Protein AF-A0A090KS65-F1 (afdb_monomer_lite)

Radius of gyration: 21.22 Å; chains: 1; bounding box: 37×37×53 Å

Sequence (74 aa):
MLNVSVEDSLSNGTIKIWISEFNHEKTSLEDDPCSFALKNATTKEIIKKVHEMVMNDKKLLVKEIAEKMEIFVE

pLDDT: mean 78.57, std 13.94, range [40.88, 92.81]

Foldseek 3Di:
DDDDDPVNDDDPVVVVVVVVCVVVVNPDPDDDPDPPPVCLCPDPVLVVVLVVVCVVPVPDDPVNSCVVSVHDDD

Secondary structure (DSSP, 8-state):
-----GGGPPPHHHHHHHHHHHHTT----SPPP-TT--TTTTSHHHHHHHHHHHHH-TT--HHHHHHHHT----

Structure (mmCIF, N/CA/C/O backbone):
data_AF-A0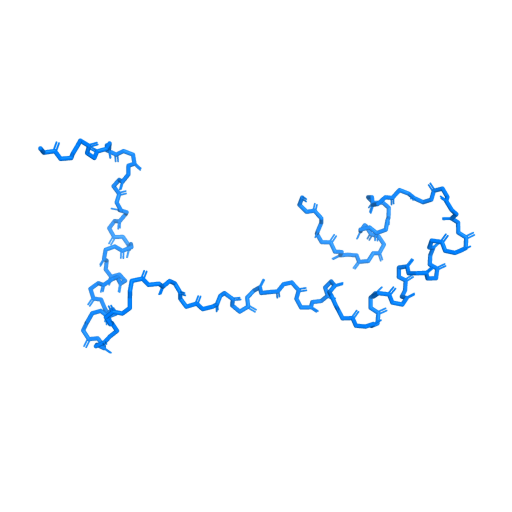A090KS65-F1
#
_entry.id   AF-A0A090KS65-F1
#
loop_
_atom_site.group_PDB
_atom_site.id
_atom_site.type_symbol
_atom_site.label_atom_id
_atom_site.label_alt_id
_atom_site.label_comp_id
_atom_site.label_asym_id
_atom_site.label_entity_id
_atom_site.label_seq_id
_atom_site.pdbx_PDB_ins_code
_atom_site.Cartn_x
_atom_site.Cartn_y
_atom_site.Cartn_z
_atom_site.occupancy
_atom_site.B_iso_or_equiv
_atom_site.auth_seq_id
_atom_site.auth_comp_id
_atom_site.auth_asym_id
_atom_site.auth_atom_id
_atom_site.pdbx_PDB_model_num
ATOM 1 N N . MET A 1 1 ? -4.488 19.188 -34.022 1.00 40.88 1 MET A N 1
ATOM 2 C CA . MET A 1 1 ? -3.404 19.425 -33.047 1.00 40.88 1 MET A CA 1
ATOM 3 C C . MET A 1 1 ? -3.985 19.157 -31.679 1.00 40.88 1 MET A C 1
ATOM 5 O O . MET A 1 1 ? -4.983 19.788 -31.359 1.00 40.88 1 MET A O 1
ATOM 9 N N . LEU A 1 2 ? -3.443 18.185 -30.944 1.00 47.16 2 LEU A N 1
ATOM 10 C CA . LEU A 1 2 ? -3.853 17.954 -29.562 1.00 47.16 2 LEU A CA 1
ATOM 11 C C . LEU A 1 2 ? -3.361 19.132 -28.719 1.00 47.16 2 LEU A C 1
ATOM 13 O O . LEU A 1 2 ? -2.186 19.489 -28.726 1.00 47.16 2 LEU A O 1
ATOM 17 N N . ASN A 1 3 ? -4.315 19.770 -28.074 1.00 52.16 3 ASN A N 1
ATOM 18 C CA . ASN A 1 3 ? -4.191 20.881 -27.159 1.00 52.16 3 ASN A CA 1
ATOM 19 C C . ASN A 1 3 ? -3.710 20.321 -25.816 1.00 52.16 3 ASN A C 1
ATOM 21 O O . ASN A 1 3 ? -4.520 19.989 -24.959 1.00 52.16 3 ASN A O 1
ATOM 25 N N . VAL A 1 4 ? -2.390 20.166 -25.681 1.00 53.06 4 VAL A N 1
ATOM 26 C CA . VAL A 1 4 ? -1.746 19.809 -24.412 1.00 53.06 4 VAL A CA 1
ATOM 27 C C . VAL A 1 4 ? -1.765 21.040 -23.503 1.00 53.06 4 VAL A C 1
ATOM 29 O O . VAL A 1 4 ? -1.306 22.115 -23.905 1.00 53.06 4 VAL A O 1
ATOM 32 N N . SER A 1 5 ? -2.377 20.926 -22.324 1.00 56.53 5 SER A N 1
ATOM 33 C CA . SER A 1 5 ? -2.373 22.007 -21.340 1.00 56.53 5 SER A CA 1
ATOM 34 C C . SER A 1 5 ? -0.947 22.168 -20.812 1.00 56.53 5 SER A C 1
ATOM 36 O O . SER A 1 5 ? -0.221 21.189 -20.674 1.00 56.53 5 SER A O 1
ATOM 38 N N . VAL A 1 6 ? -0.509 23.390 -20.499 1.00 55.69 6 VAL A N 1
ATOM 39 C CA . VAL A 1 6 ? 0.821 23.629 -19.892 1.00 55.69 6 VAL A CA 1
ATOM 40 C C . VAL A 1 6 ? 0.967 22.882 -18.555 1.00 55.69 6 VAL A C 1
ATOM 42 O O . VAL A 1 6 ? 2.075 22.560 -18.135 1.00 55.69 6 VAL A O 1
ATOM 45 N N . GLU A 1 7 ? -0.153 22.538 -17.925 1.00 55.84 7 GLU A N 1
ATOM 46 C CA . GLU A 1 7 ? -0.228 21.733 -16.703 1.00 55.84 7 GLU A CA 1
ATOM 47 C C . GLU A 1 7 ? 0.082 20.243 -16.937 1.00 55.84 7 GLU A C 1
ATOM 49 O O . GLU A 1 7 ? 0.537 19.566 -16.022 1.00 55.84 7 GLU A O 1
ATOM 54 N N . ASP A 1 8 ? -0.046 19.764 -18.178 1.00 60.56 8 ASP A N 1
ATOM 55 C CA . ASP A 1 8 ? 0.332 18.408 -18.598 1.00 60.56 8 ASP A CA 1
ATOM 56 C C . ASP A 1 8 ? 1.820 18.327 -19.008 1.00 60.56 8 ASP A C 1
ATOM 58 O O . ASP A 1 8 ? 2.278 17.322 -19.559 1.00 60.56 8 ASP A O 1
ATOM 62 N N . SER A 1 9 ? 2.594 19.403 -18.800 1.00 71.56 9 SER A N 1
ATOM 63 C CA . SER A 1 9 ? 4.009 19.434 -19.168 1.00 71.56 9 SER A CA 1
ATOM 64 C C . SER A 1 9 ? 4.870 18.668 -18.162 1.00 71.56 9 SER A C 1
ATOM 66 O O . SER A 1 9 ? 4.856 18.917 -16.956 1.00 71.56 9 SER A O 1
ATOM 68 N N . LEU A 1 10 ? 5.659 17.716 -18.668 1.00 77.00 10 LEU A N 1
ATOM 69 C CA . LEU A 1 10 ? 6.621 16.982 -17.852 1.00 77.00 10 LEU A CA 1
ATOM 70 C C . LEU A 1 10 ? 7.682 17.932 -17.282 1.00 77.00 10 LEU A C 1
ATOM 72 O O . LEU A 1 10 ? 8.264 18.750 -17.995 1.00 77.00 10 LEU A O 1
ATOM 76 N N . SER A 1 11 ? 8.016 17.744 -16.006 1.00 85.44 11 SER A N 1
ATOM 77 C CA . SER A 1 11 ? 9.172 18.404 -15.399 1.00 85.44 11 SER A CA 1
ATOM 78 C C . SER A 1 11 ? 10.465 18.040 -16.138 1.00 85.44 11 SER A C 1
ATOM 80 O O . SER A 1 11 ? 10.654 16.899 -16.570 1.00 85.44 11 SER A O 1
ATOM 82 N N . ASN A 1 12 ? 11.418 18.978 -16.186 1.00 85.81 12 ASN A N 1
ATOM 83 C CA . ASN A 1 12 ? 12.772 18.734 -16.697 1.00 85.81 12 ASN A CA 1
ATOM 84 C C . ASN A 1 12 ? 13.449 17.512 -16.047 1.00 85.81 12 ASN A C 1
ATOM 86 O O . ASN A 1 12 ? 14.291 16.873 -16.677 1.00 85.81 12 ASN A O 1
ATOM 90 N N . GLY A 1 13 ? 13.107 17.187 -14.795 1.00 88.94 13 GLY A N 1
ATOM 91 C CA . GLY A 1 13 ? 13.592 15.979 -14.123 1.00 88.94 13 GLY A CA 1
ATOM 92 C C . GLY A 1 13 ? 13.056 14.706 -14.776 1.00 88.94 13 GLY A C 1
ATOM 93 O O . GLY A 1 13 ? 13.834 13.830 -15.142 1.00 88.94 13 GLY A O 1
ATOM 94 N N . THR A 1 14 ? 11.744 14.649 -15.002 1.00 86.69 14 THR A N 1
ATOM 95 C CA . THR A 1 14 ? 11.071 13.516 -15.646 1.00 86.69 14 THR A CA 1
ATOM 96 C C . THR A 1 14 ? 11.574 13.311 -17.074 1.00 86.69 14 THR A C 1
ATOM 98 O O . THR A 1 14 ? 11.868 12.186 -17.460 1.00 86.69 14 THR A O 1
ATOM 101 N N . ILE A 1 15 ? 11.789 14.390 -17.836 1.00 87.62 15 ILE A N 1
ATOM 102 C CA . ILE A 1 15 ? 12.352 14.314 -19.198 1.00 87.62 15 ILE A CA 1
ATOM 103 C C . ILE A 1 15 ? 13.737 13.646 -19.195 1.00 87.62 15 ILE A C 1
ATOM 105 O O . ILE A 1 15 ? 14.013 12.786 -20.029 1.00 87.62 15 ILE A O 1
ATOM 109 N N . LYS A 1 16 ? 14.612 14.000 -18.245 1.00 91.81 16 LYS A N 1
ATOM 110 C CA . LYS A 1 16 ? 15.946 13.384 -18.128 1.00 91.81 16 LYS A CA 1
ATOM 111 C C . LYS A 1 16 ? 15.877 11.893 -17.796 1.00 91.81 16 LYS A C 1
ATOM 113 O O . LYS A 1 16 ? 16.708 11.137 -18.295 1.00 91.81 16 LYS A O 1
ATOM 118 N N . ILE A 1 17 ? 14.905 11.482 -16.980 1.00 88.88 17 ILE A N 1
ATOM 119 C CA . ILE A 1 17 ? 14.670 10.071 -16.649 1.00 88.88 17 ILE A CA 1
ATOM 120 C C . ILE A 1 17 ? 14.270 9.306 -17.913 1.00 88.88 17 ILE A C 1
ATOM 122 O O . ILE A 1 17 ? 14.948 8.343 -18.257 1.00 88.88 17 ILE A O 1
ATOM 126 N N . TRP A 1 18 ? 13.282 9.796 -18.668 1.00 89.00 18 TRP A N 1
ATOM 127 C CA . TRP A 1 18 ? 12.856 9.171 -19.928 1.00 89.00 18 TRP A CA 1
ATOM 128 C C . TRP A 1 18 ? 13.987 9.059 -20.956 1.00 89.00 18 TRP A C 1
ATOM 130 O O . TRP A 1 18 ? 14.145 8.015 -21.582 1.00 89.00 18 TRP A O 1
ATOM 140 N N . ILE A 1 19 ? 14.822 10.096 -21.102 1.00 90.38 19 ILE A N 1
ATOM 141 C CA . ILE A 1 19 ? 16.006 10.040 -21.978 1.00 90.38 19 ILE A CA 1
ATOM 142 C C . ILE A 1 19 ? 16.972 8.939 -21.520 1.00 90.38 19 ILE A C 1
ATOM 144 O O . ILE A 1 19 ? 17.511 8.202 -22.344 1.00 90.38 19 ILE A O 1
ATOM 148 N N . SER A 1 20 ? 17.203 8.820 -20.210 1.00 91.12 20 SER A N 1
ATOM 149 C CA . SER A 1 20 ? 18.053 7.766 -19.659 1.00 91.12 20 SER A CA 1
ATOM 150 C C . SER A 1 20 ? 17.467 6.383 -19.924 1.00 91.12 20 SER A C 1
ATOM 152 O O . SER A 1 20 ? 18.200 5.504 -20.360 1.00 91.12 20 SER A O 1
ATOM 154 N N . GLU A 1 21 ? 16.175 6.169 -19.692 1.00 90.19 21 GLU A N 1
ATOM 155 C CA . GLU A 1 21 ? 15.532 4.873 -19.934 1.00 90.19 21 GLU A CA 1
ATOM 156 C C . GLU A 1 21 ? 15.565 4.477 -21.411 1.00 90.19 21 GLU A C 1
ATOM 158 O O . GLU A 1 21 ? 15.943 3.349 -21.729 1.00 90.19 21 GLU A O 1
ATOM 163 N N . PHE A 1 22 ? 15.308 5.427 -22.313 1.00 88.00 22 PHE A N 1
ATOM 164 C CA . PHE A 1 22 ? 15.422 5.213 -23.753 1.00 88.00 22 PHE A CA 1
ATOM 165 C C . PHE A 1 22 ? 16.837 4.782 -24.169 1.00 88.00 22 PHE A C 1
ATOM 167 O O . PHE A 1 22 ? 16.998 3.844 -24.947 1.00 88.00 22 PHE A O 1
ATOM 174 N N . ASN A 1 23 ? 17.876 5.412 -23.608 1.00 91.44 23 ASN A N 1
ATOM 175 C CA . ASN A 1 23 ? 19.271 5.025 -23.855 1.00 91.44 23 ASN A CA 1
ATOM 176 C C . ASN A 1 23 ? 19.621 3.626 -23.312 1.00 91.44 23 ASN A C 1
ATOM 178 O O . ASN A 1 23 ? 20.573 3.019 -23.791 1.00 91.44 23 ASN A O 1
ATOM 182 N N . HIS A 1 24 ? 18.872 3.120 -22.327 1.00 91.44 24 HIS A N 1
ATOM 183 C CA . HIS A 1 24 ? 18.994 1.753 -21.807 1.00 91.44 24 HIS A CA 1
ATOM 184 C C . HIS A 1 24 ? 18.073 0.762 -22.537 1.00 91.44 24 HIS A C 1
ATOM 186 O O . HIS A 1 24 ? 17.793 -0.311 -22.009 1.00 91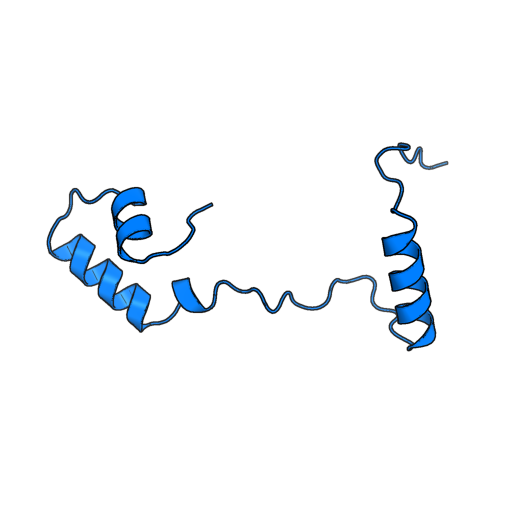.44 24 HIS A O 1
ATOM 192 N N . GLU A 1 25 ? 17.579 1.127 -23.726 1.00 89.06 25 GLU A N 1
ATOM 193 C CA . GLU A 1 25 ? 16.696 0.306 -24.563 1.00 89.06 25 GLU A CA 1
ATOM 194 C C . GLU A 1 25 ? 15.371 -0.083 -23.880 1.00 89.06 25 GLU A C 1
ATOM 196 O O . GLU A 1 25 ? 14.657 -0.973 -24.345 1.00 89.06 25 GLU A O 1
ATOM 201 N N . LYS A 1 26 ? 14.980 0.613 -22.801 1.00 84.62 26 LYS A N 1
ATOM 202 C CA . LYS A 1 26 ? 13.624 0.506 -22.262 1.00 84.62 26 LYS A CA 1
ATOM 203 C C . LYS A 1 26 ? 12.683 1.278 -23.181 1.00 84.62 26 LYS A C 1
ATOM 205 O O . LYS A 1 26 ? 12.645 2.505 -23.172 1.00 84.62 26 LYS A O 1
ATOM 210 N N . THR A 1 27 ? 11.916 0.547 -23.982 1.00 85.31 27 THR A N 1
ATOM 211 C CA . THR A 1 27 ? 10.914 1.117 -24.898 1.00 85.31 27 THR A CA 1
ATOM 212 C C . THR A 1 27 ? 9.480 0.951 -24.399 1.00 85.31 27 THR A C 1
ATOM 214 O O . THR A 1 27 ? 8.546 1.308 -25.116 1.00 85.31 27 THR A O 1
ATOM 217 N N . SER A 1 28 ? 9.288 0.366 -23.211 1.00 85.00 28 SER A N 1
ATOM 218 C CA . SER A 1 28 ? 7.965 0.256 -22.595 1.00 85.00 28 SER A CA 1
ATOM 219 C C . SER A 1 28 ? 7.452 1.644 -22.234 1.00 85.00 28 SER A C 1
ATOM 221 O O . SER A 1 28 ? 8.169 2.433 -21.627 1.00 85.00 28 SER A O 1
ATOM 223 N N . LEU A 1 29 ? 6.206 1.924 -22.610 1.00 82.31 29 LEU A N 1
ATOM 224 C CA . LEU A 1 29 ? 5.478 3.103 -22.144 1.00 82.31 29 LEU A CA 1
ATOM 225 C C . LEU A 1 29 ? 4.769 2.835 -20.808 1.00 82.31 29 LEU A C 1
ATOM 227 O O . LEU A 1 29 ? 4.332 3.770 -20.146 1.00 82.31 29 LEU A O 1
ATOM 231 N N . GLU A 1 30 ? 4.617 1.564 -20.438 1.00 85.25 30 GLU A N 1
ATOM 232 C CA . GLU A 1 30 ? 4.000 1.169 -19.177 1.00 85.25 30 GLU A CA 1
ATOM 233 C C . GLU A 1 30 ? 4.992 1.341 -18.030 1.00 85.25 30 GLU A C 1
ATOM 235 O O . GLU A 1 30 ? 6.161 0.964 -18.160 1.00 85.25 30 GLU A O 1
ATOM 240 N N . ASP A 1 31 ? 4.500 1.876 -16.913 1.00 80.69 31 ASP A N 1
ATOM 241 C CA . ASP A 1 31 ? 5.260 1.964 -15.673 1.00 80.69 31 ASP A CA 1
ATOM 242 C C . ASP A 1 31 ? 5.654 0.564 -15.189 1.00 80.69 31 ASP A C 1
ATOM 244 O O . ASP A 1 31 ? 4.849 -0.376 -15.199 1.00 80.69 31 ASP A O 1
ATOM 248 N N . ASP A 1 32 ? 6.891 0.435 -14.704 1.00 80.31 32 ASP A N 1
ATOM 249 C CA . ASP A 1 32 ? 7.322 -0.781 -14.024 1.00 80.31 32 ASP A CA 1
ATOM 250 C C . ASP A 1 32 ? 6.384 -1.059 -12.829 1.00 80.31 32 ASP A C 1
ATOM 252 O O . ASP A 1 32 ? 5.968 -0.121 -12.133 1.00 80.31 32 ASP A O 1
ATOM 256 N N . PRO A 1 33 ? 6.056 -2.334 -12.533 1.00 76.56 33 PRO A N 1
ATOM 257 C CA . PRO A 1 33 ? 5.191 -2.679 -11.416 1.00 76.56 33 PRO A CA 1
ATOM 258 C C . PRO A 1 33 ? 5.686 -2.008 -10.140 1.00 76.56 33 PRO A C 1
ATOM 260 O O . PRO A 1 33 ? 6.800 -2.265 -9.672 1.00 76.56 33 PRO A O 1
ATOM 263 N N . CYS A 1 34 ? 4.850 -1.148 -9.561 1.00 67.56 34 CYS A N 1
ATOM 264 C CA . CYS A 1 34 ? 5.215 -0.441 -8.350 1.00 67.56 34 CYS A CA 1
ATOM 265 C C . CYS A 1 34 ? 5.466 -1.475 -7.241 1.00 67.56 34 CYS A C 1
ATOM 267 O O . CYS A 1 34 ? 4.548 -2.134 -6.747 1.00 67.56 34 CYS A O 1
ATOM 269 N N . SER A 1 35 ? 6.729 -1.649 -6.836 1.00 61.62 35 SER A N 1
ATOM 270 C CA . SER A 1 35 ? 7.097 -2.612 -5.783 1.00 61.62 35 SER A CA 1
ATOM 271 C C . SER A 1 35 ? 6.514 -2.255 -4.406 1.00 61.62 35 SER A C 1
ATOM 273 O O . SER A 1 35 ? 6.556 -3.080 -3.486 1.00 61.62 35 SER A O 1
ATOM 275 N N . PHE A 1 36 ? 5.920 -1.060 -4.321 1.00 54.56 36 PHE A N 1
ATOM 276 C CA . PHE A 1 36 ? 5.129 -0.480 -3.241 1.00 54.56 36 PHE A CA 1
ATOM 277 C C . PHE A 1 36 ? 3.695 -1.014 -3.165 1.00 54.56 36 PHE A C 1
ATOM 279 O O . PHE A 1 36 ? 2.813 -0.364 -2.608 1.00 54.56 36 PHE A O 1
ATOM 286 N N . ALA A 1 37 ? 3.442 -2.236 -3.639 1.00 56.50 37 ALA A N 1
ATOM 287 C CA . ALA A 1 37 ? 2.334 -2.987 -3.071 1.00 56.50 37 ALA A CA 1
ATOM 288 C C . ALA A 1 37 ? 2.462 -2.893 -1.543 1.00 56.50 37 ALA A C 1
ATOM 290 O O . ALA A 1 37 ? 3.543 -3.151 -1.003 1.00 56.50 37 ALA A O 1
ATOM 291 N N . LEU A 1 38 ? 1.387 -2.478 -0.872 1.00 59.69 38 LEU A N 1
ATOM 292 C CA . LEU A 1 38 ? 1.248 -2.376 0.578 1.00 59.69 38 LEU A CA 1
ATOM 293 C C . LEU A 1 38 ? 1.356 -3.796 1.181 1.00 59.69 38 LEU A C 1
ATOM 295 O O . LEU A 1 38 ? 0.390 -4.390 1.659 1.00 59.69 38 LEU A O 1
ATOM 299 N N . LYS A 1 39 ? 2.542 -4.408 1.067 1.00 55.88 39 LYS A N 1
ATOM 300 C CA . LYS A 1 39 ? 2.827 -5.822 1.349 1.00 55.88 39 LYS A CA 1
ATOM 301 C C . LYS A 1 39 ? 2.554 -6.136 2.812 1.00 55.88 39 LYS A C 1
ATOM 303 O O . LYS A 1 39 ? 2.133 -7.243 3.134 1.00 55.88 39 LYS A O 1
ATOM 308 N N . ASN A 1 40 ? 2.695 -5.133 3.674 1.00 56.59 40 ASN A N 1
ATOM 309 C CA . ASN A 1 40 ? 2.424 -5.265 5.093 1.00 56.59 40 ASN A CA 1
ATOM 310 C C . ASN A 1 40 ? 0.924 -5.480 5.337 1.00 56.59 40 ASN A C 1
ATOM 312 O O . ASN A 1 40 ? 0.564 -6.511 5.897 1.00 56.59 40 ASN A O 1
ATOM 316 N N . ALA A 1 41 ? 0.045 -4.613 4.818 1.00 59.59 41 ALA A N 1
ATOM 317 C CA . ALA A 1 41 ? -1.399 -4.664 5.090 1.00 59.59 41 ALA A CA 1
ATOM 318 C C . ALA A 1 41 ? -2.081 -5.975 4.657 1.00 59.59 41 ALA A C 1
ATOM 320 O O . ALA A 1 41 ? -3.046 -6.408 5.281 1.00 59.59 41 ALA A O 1
ATOM 321 N N . THR A 1 42 ? -1.558 -6.636 3.620 1.00 71.31 42 THR A N 1
ATOM 322 C CA . THR A 1 42 ? -2.164 -7.857 3.053 1.00 71.31 42 THR A CA 1
ATOM 323 C C . THR A 1 42 ? -1.494 -9.149 3.533 1.00 71.31 42 THR A C 1
ATOM 325 O O . THR A 1 42 ? -1.826 -10.244 3.076 1.00 71.31 42 THR A O 1
ATOM 328 N N . THR A 1 43 ? -0.532 -9.058 4.456 1.00 82.19 43 THR A N 1
ATOM 329 C CA . THR A 1 43 ? 0.113 -10.249 5.018 1.00 82.19 43 THR A CA 1
ATOM 330 C C . THR A 1 43 ? -0.902 -11.055 5.835 1.00 82.19 43 THR A C 1
ATOM 332 O O . THR A 1 43 ? -1.693 -10.495 6.593 1.00 82.19 43 THR A O 1
ATOM 335 N N . LYS A 1 44 ? -0.864 -12.393 5.725 1.00 84.38 44 LYS A N 1
ATOM 336 C CA . LYS A 1 44 ? -1.781 -13.309 6.443 1.00 84.38 44 LYS A CA 1
ATOM 337 C C . LYS A 1 44 ? -1.838 -13.045 7.953 1.00 84.38 44 LYS A C 1
ATOM 339 O O . LYS A 1 44 ? -2.882 -13.230 8.569 1.00 84.38 44 LYS A O 1
ATOM 344 N N . GLU A 1 45 ? -0.724 -12.612 8.537 1.0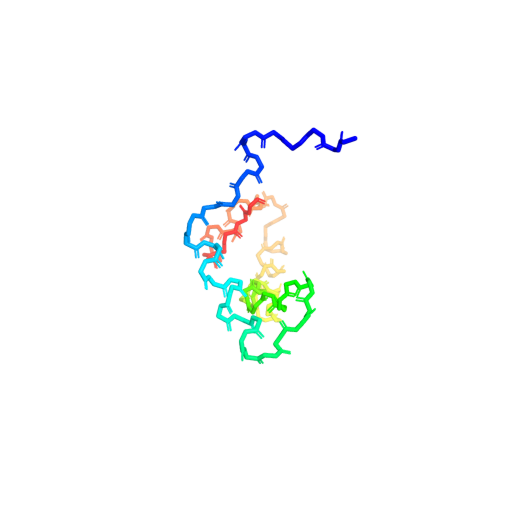0 84.75 45 GLU A N 1
ATOM 345 C CA . GLU A 1 45 ? -0.634 -12.226 9.944 1.00 84.75 45 GLU A CA 1
ATOM 346 C C . GLU A 1 45 ? -1.498 -11.002 10.277 1.00 84.75 45 GLU A C 1
ATOM 348 O O . GLU A 1 45 ? -2.253 -11.042 11.248 1.00 84.75 45 GLU A O 1
ATOM 353 N N . ILE A 1 46 ? -1.438 -9.945 9.458 1.00 84.56 46 ILE A N 1
ATOM 354 C CA . ILE A 1 46 ? -2.245 -8.733 9.657 1.00 84.56 46 ILE A CA 1
ATOM 355 C C . ILE A 1 46 ? -3.727 -9.067 9.495 1.00 84.56 46 ILE A C 1
ATOM 357 O O . ILE A 1 46 ? -4.530 -8.709 10.353 1.00 84.56 46 ILE A O 1
ATOM 361 N N . ILE A 1 47 ? -4.082 -9.852 8.473 1.00 86.69 47 ILE A N 1
ATOM 362 C CA . ILE A 1 47 ? -5.463 -10.313 8.259 1.00 86.69 47 ILE A CA 1
ATOM 363 C C . ILE A 1 47 ? -5.987 -11.062 9.493 1.00 86.69 47 ILE A C 1
ATOM 365 O O . ILE A 1 47 ? -7.102 -10.805 9.948 1.00 86.69 47 ILE A O 1
ATOM 369 N N . LYS A 1 48 ? -5.180 -11.960 10.071 1.00 90.69 48 LYS A N 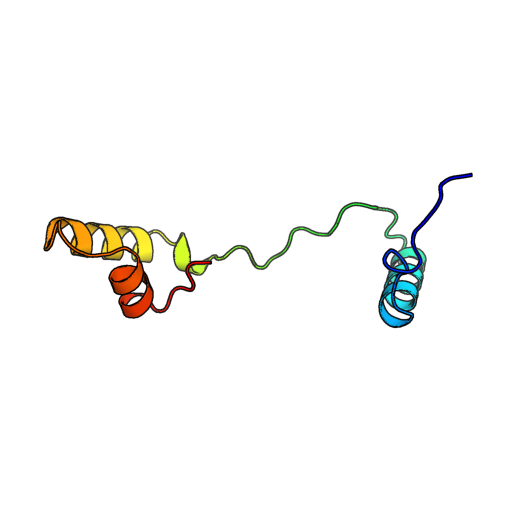1
ATOM 370 C CA . LYS A 1 48 ? -5.558 -12.714 11.272 1.00 90.69 48 LYS A CA 1
ATOM 371 C C . LYS A 1 48 ? -5.757 -11.799 12.484 1.00 90.69 48 LYS A C 1
ATOM 373 O O . LYS A 1 48 ? -6.764 -11.931 13.175 1.00 90.69 48 LYS A O 1
ATOM 378 N N . LYS A 1 49 ? -4.844 -10.852 12.715 1.00 89.06 49 LYS A N 1
ATOM 379 C CA . LYS A 1 49 ? -4.939 -9.887 13.822 1.00 89.06 49 LYS A CA 1
ATOM 380 C C . LYS A 1 49 ? -6.177 -8.993 13.703 1.00 89.06 49 LYS A C 1
ATOM 382 O O . LYS A 1 49 ? -6.888 -8.804 14.686 1.00 89.06 49 LYS A O 1
ATOM 387 N N . VAL A 1 50 ? -6.473 -8.492 12.503 1.00 88.69 50 VAL A N 1
ATOM 388 C CA . VAL A 1 50 ? -7.689 -7.704 12.239 1.00 88.69 50 VAL A CA 1
ATOM 389 C C . VAL A 1 50 ? -8.942 -8.542 12.492 1.00 88.69 50 VAL A C 1
ATOM 391 O O . VAL A 1 50 ? -9.862 -8.084 13.165 1.00 88.69 50 VAL A O 1
ATOM 394 N N . HIS A 1 51 ? -8.964 -9.791 12.021 1.00 90.25 51 HIS A N 1
ATOM 395 C CA . HIS A 1 51 ? -10.083 -10.701 12.255 1.00 90.25 51 HIS A CA 1
ATOM 396 C C . HIS A 1 51 ? -10.325 -10.954 13.754 1.00 90.25 51 HIS A C 1
ATOM 398 O O . HIS A 1 51 ? -11.466 -10.911 14.208 1.00 90.25 51 HIS A O 1
ATOM 404 N N . GLU A 1 52 ? -9.271 -11.181 14.541 1.00 92.81 52 GLU A N 1
ATOM 405 C CA . GLU A 1 52 ? -9.373 -11.331 15.999 1.00 92.81 52 GLU A CA 1
ATOM 406 C C . GLU A 1 52 ? -9.912 -10.059 16.674 1.00 92.81 52 GLU A C 1
ATOM 408 O O . GLU A 1 52 ? -10.787 -10.150 17.534 1.00 92.81 52 GLU A O 1
ATOM 413 N N . MET A 1 53 ? -9.459 -8.871 16.259 1.00 90.38 53 MET A N 1
ATOM 414 C CA . MET A 1 53 ? -9.962 -7.597 16.790 1.00 90.38 53 MET A CA 1
ATOM 415 C C . MET A 1 53 ? -11.456 -7.397 16.521 1.00 90.38 53 MET A C 1
ATOM 417 O O . MET A 1 53 ? -12.193 -7.053 17.442 1.00 90.38 53 MET A O 1
ATOM 421 N N . VAL A 1 54 ? -11.910 -7.667 15.294 1.00 90.25 54 VAL A N 1
ATOM 422 C CA . VAL A 1 54 ? -13.326 -7.542 14.901 1.00 90.25 54 VAL A CA 1
ATOM 423 C C . VAL A 1 54 ? -14.205 -8.579 15.607 1.00 90.25 54 VAL A C 1
ATOM 425 O O . VAL A 1 54 ? -15.345 -8.289 15.970 1.00 90.25 54 VAL A O 1
ATOM 428 N N . MET A 1 55 ? -13.692 -9.794 15.825 1.00 92.12 55 MET A N 1
ATOM 429 C CA . MET A 1 55 ? -14.420 -10.833 16.559 1.00 92.12 55 MET A CA 1
ATOM 430 C C . MET A 1 55 ? -14.570 -10.505 18.047 1.00 92.12 55 MET A C 1
ATOM 432 O O . MET A 1 55 ? -15.615 -10.803 18.627 1.00 92.12 55 MET A O 1
ATOM 436 N N . ASN A 1 56 ? -13.554 -9.883 18.650 1.00 91.62 56 ASN A N 1
ATOM 437 C CA . ASN A 1 56 ? -13.577 -9.479 20.054 1.00 91.62 56 ASN A CA 1
ATOM 438 C C . ASN A 1 56 ? -14.483 -8.265 20.296 1.00 91.62 56 ASN A C 1
ATOM 440 O O . ASN A 1 56 ? -15.193 -8.230 21.300 1.00 91.62 56 ASN A O 1
ATOM 444 N N . ASP A 1 57 ? -14.488 -7.294 19.382 1.00 89.12 57 ASP A N 1
ATOM 445 C CA . ASP A 1 57 ? -15.371 -6.133 19.451 1.00 89.12 57 ASP A CA 1
ATOM 446 C C . ASP A 1 57 ? -15.932 -5.785 18.070 1.00 89.12 57 ASP A C 1
ATOM 448 O O . ASP A 1 57 ? -15.270 -5.220 17.199 1.00 89.12 57 ASP A O 1
ATOM 452 N N . LYS A 1 58 ? -17.217 -6.095 17.897 1.00 83.69 58 LYS A N 1
ATOM 453 C CA . LYS A 1 58 ? -17.946 -5.863 16.646 1.00 83.69 58 LYS A CA 1
ATOM 454 C C . LYS A 1 58 ? -18.200 -4.382 16.351 1.00 83.69 58 LYS A C 1
ATOM 456 O O . LYS A 1 58 ? -18.667 -4.077 15.258 1.00 83.69 58 LYS A O 1
ATOM 461 N N . LYS A 1 59 ? -17.972 -3.478 17.311 1.00 91.44 59 LYS A N 1
ATOM 462 C CA . LYS A 1 59 ? -18.166 -2.031 17.138 1.00 91.44 59 LYS A CA 1
ATOM 463 C C . LYS A 1 59 ? -16.876 -1.287 16.787 1.00 91.44 59 LYS A C 1
ATOM 465 O O . LYS A 1 59 ? -16.938 -0.067 16.660 1.00 91.44 59 LYS A O 1
ATOM 470 N N . LEU A 1 60 ? -15.750 -1.988 16.613 1.00 89.62 60 LEU A N 1
ATOM 471 C CA . LEU A 1 60 ? -14.484 -1.349 16.255 1.00 89.62 60 LEU A CA 1
ATOM 472 C C . LEU A 1 60 ? -14.597 -0.608 14.918 1.00 89.62 60 LEU A C 1
ATOM 474 O O . LEU A 1 60 ? -15.040 -1.167 13.910 1.00 89.62 60 LEU A O 1
ATOM 478 N N . LEU A 1 61 ? -14.151 0.644 14.898 1.00 88.44 61 LEU A N 1
ATOM 479 C CA . LEU A 1 61 ? -14.081 1.440 13.681 1.00 88.44 61 LEU A CA 1
ATOM 480 C C . LEU A 1 61 ? -12.829 1.074 12.882 1.00 88.44 61 LEU A C 1
ATOM 482 O O . LEU A 1 61 ? -11.765 0.806 13.436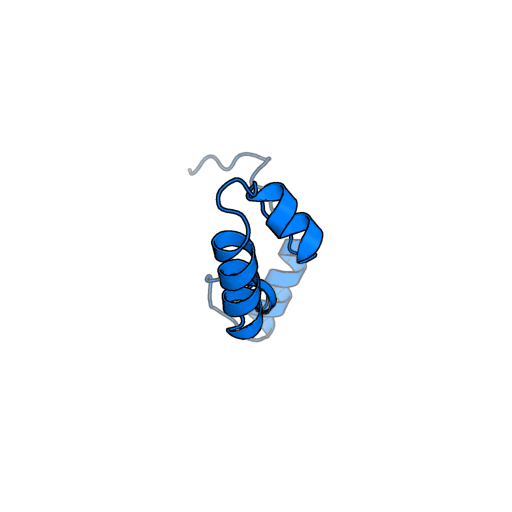 1.00 88.44 61 LEU A O 1
ATOM 486 N N . VAL A 1 62 ? -12.926 1.152 11.554 1.00 85.44 62 VAL A N 1
ATOM 487 C CA . VAL A 1 62 ? -11.794 0.886 10.646 1.00 85.44 62 VAL A CA 1
ATOM 488 C C . VAL A 1 62 ? -10.588 1.774 10.971 1.00 85.44 62 VAL A C 1
ATOM 490 O O . VAL A 1 62 ? -9.456 1.303 10.933 1.00 85.44 62 VAL A O 1
ATOM 493 N N . LYS A 1 63 ? -10.824 3.028 11.378 1.00 86.00 63 LYS A N 1
ATOM 494 C CA . LYS A 1 63 ? -9.766 3.951 11.811 1.00 86.00 63 LYS A CA 1
ATOM 495 C C . LYS A 1 63 ? -9.010 3.446 13.045 1.00 86.00 63 LYS A C 1
ATOM 497 O O . LYS A 1 63 ? -7.791 3.529 13.089 1.00 86.00 63 LYS A O 1
ATOM 502 N N . GLU A 1 64 ? -9.716 2.878 14.019 1.00 86.81 64 GLU A N 1
ATOM 503 C CA . GLU A 1 64 ? -9.102 2.335 15.237 1.00 86.81 64 GLU A CA 1
ATOM 504 C C . GLU A 1 64 ? -8.298 1.064 14.938 1.00 86.81 64 GLU A C 1
ATOM 506 O O . GLU A 1 64 ? -7.251 0.831 15.540 1.00 86.81 64 GLU A O 1
ATOM 511 N N . ILE A 1 65 ? -8.766 0.243 13.989 1.00 88.25 65 ILE A N 1
ATOM 512 C CA . ILE A 1 65 ? -8.007 -0.906 13.476 1.00 88.25 65 ILE A CA 1
ATOM 513 C C . ILE A 1 65 ? -6.724 -0.415 12.803 1.00 88.25 65 ILE A C 1
ATOM 515 O O . ILE A 1 65 ? -5.656 -0.967 13.059 1.00 88.25 65 ILE A O 1
ATOM 519 N N . ALA A 1 66 ? -6.830 0.623 11.971 1.00 84.88 66 ALA A N 1
ATOM 520 C CA . ALA A 1 66 ? -5.705 1.192 11.247 1.00 84.88 66 ALA A CA 1
ATOM 521 C C . ALA A 1 66 ? -4.627 1.738 12.192 1.00 84.88 66 ALA A C 1
ATOM 523 O O . ALA A 1 66 ? -3.460 1.374 12.069 1.00 84.88 66 ALA A O 1
ATOM 524 N N . GLU A 1 67 ? -5.039 2.524 13.192 1.00 85.00 67 GLU A N 1
ATOM 525 C CA . GLU A 1 67 ? -4.159 3.058 14.237 1.00 85.00 67 GLU A CA 1
ATOM 526 C C . GLU A 1 67 ? -3.479 1.938 15.035 1.00 85.00 67 GLU A C 1
ATOM 528 O O . GLU A 1 67 ? -2.268 1.977 15.236 1.00 85.00 67 GLU A O 1
ATOM 533 N N . LYS A 1 68 ? -4.220 0.898 15.441 1.00 85.69 68 LYS A N 1
ATOM 534 C CA . LYS A 1 68 ? -3.653 -0.245 16.181 1.00 85.69 68 LYS A CA 1
ATOM 535 C C . LYS A 1 68 ? -2.705 -1.110 15.354 1.00 85.69 68 LYS A C 1
ATOM 537 O O . LYS A 1 68 ? -1.852 -1.780 15.929 1.00 85.69 68 LYS A O 1
ATOM 542 N N . MET A 1 69 ? -2.901 -1.162 14.040 1.00 83.31 69 MET A N 1
ATOM 543 C CA . MET A 1 69 ? -2.075 -1.947 13.120 1.00 83.31 69 MET A CA 1
ATOM 544 C C . MET A 1 69 ? -0.938 -1.128 12.504 1.00 83.31 69 MET A C 1
ATOM 546 O O . MET A 1 69 ? -0.165 -1.692 11.734 1.00 83.31 69 MET A O 1
ATOM 550 N N . GLU A 1 70 ? -0.849 0.173 12.812 1.00 78.31 70 GLU A N 1
ATOM 551 C CA . GLU A 1 70 ? 0.078 1.122 12.179 1.00 78.31 70 GLU A CA 1
ATOM 552 C C . GLU A 1 70 ? 0.026 1.046 10.641 1.00 78.31 70 GLU A C 1
ATOM 554 O O . GLU A 1 70 ? 1.023 1.224 9.940 1.00 78.31 70 GLU A O 1
ATOM 559 N N . ILE A 1 71 ? -1.160 0.751 10.101 1.00 79.69 71 ILE A N 1
ATOM 560 C CA . ILE A 1 71 ? -1.405 0.707 8.661 1.00 79.69 71 ILE A CA 1
ATOM 561 C C . ILE A 1 71 ? -2.002 2.036 8.228 1.00 79.69 71 ILE A C 1
ATOM 563 O O . ILE A 1 71 ? -2.919 2.566 8.856 1.00 79.69 71 ILE A O 1
ATOM 567 N N . PHE A 1 72 ? -1.489 2.567 7.125 1.00 67.44 72 PHE A N 1
ATO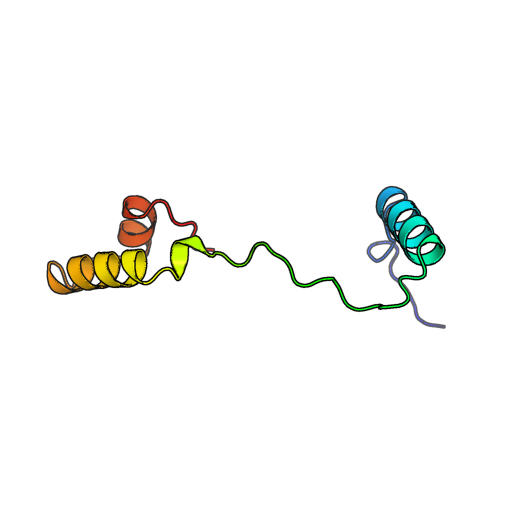M 568 C CA . PHE A 1 72 ? -2.110 3.712 6.485 1.00 67.44 72 PHE A CA 1
ATOM 569 C C . PHE A 1 72 ? -3.347 3.231 5.725 1.00 67.44 72 PHE A C 1
ATOM 571 O O . PHE A 1 72 ? -3.254 2.317 4.902 1.00 67.44 72 PHE A O 1
ATOM 578 N N . VAL A 1 73 ? -4.499 3.816 6.037 1.00 59.06 73 VAL A N 1
ATOM 579 C CA . VAL A 1 73 ? -5.733 3.648 5.269 1.00 59.06 73 VAL A CA 1
ATOM 580 C C . VAL A 1 73 ? -5.954 4.978 4.569 1.00 59.06 73 VAL A C 1
ATOM 582 O O . VAL A 1 73 ? -6.193 5.981 5.239 1.00 59.06 73 VAL A O 1
ATOM 585 N N . GLU A 1 74 ? -5.759 4.977 3.253 1.00 53.81 74 GLU A N 1
ATOM 586 C CA . GLU A 1 74 ? -6.064 6.111 2.374 1.00 53.81 74 GLU A CA 1
ATOM 587 C C . GLU A 1 74 ? -7.572 6.192 2.101 1.00 53.81 74 GLU A C 1
ATOM 589 O O . GLU A 1 74 ? -8.200 5.119 1.918 1.00 53.81 74 GLU A O 1
#

Organism: Strongyloides ratti (NCBI:txid34506)